Protein AF-A0A7C4QU54-F1 (afdb_monomer_lite)

Sequence (61 aa):
MTEQDLRDVFDGGRRKASRKVLVADLVSRGFAEPTAYRALSKGGKFADFIQEDDGLLSWKG

Structure (mmCIF, N/CA/C/O backbone):
data_AF-A0A7C4QU54-F1
#
_entry.id   AF-A0A7C4QU54-F1
#
loop_
_atom_site.group_PDB
_atom_site.id
_atom_site.type_symbol
_atom_site.label_atom_id
_atom_site.label_alt_id
_atom_site.label_comp_id
_atom_site.label_asym_id
_atom_site.label_entity_id
_atom_site.label_seq_id
_atom_site.pdbx_PDB_ins_code
_atom_site.Cartn_x
_atom_site.Cartn_y
_atom_site.Cartn_z
_atom_site.occupancy
_atom_site.B_iso_or_equiv
_atom_site.auth_seq_id
_atom_site.auth_comp_id
_atom_site.auth_asym_id
_atom_site.auth_atom_id
_atom_site.pdbx_PDB_model_num
ATOM 1 N N . MET A 1 1 ? 3.341 3.260 -10.760 1.00 83.94 1 MET A N 1
ATOM 2 C CA . MET A 1 1 ? 2.605 3.052 -9.504 1.00 83.94 1 MET A CA 1
ATOM 3 C C . MET A 1 1 ? 2.007 4.368 -9.056 1.00 83.94 1 MET A C 1
ATOM 5 O O . MET A 1 1 ? 2.716 5.366 -8.916 1.00 83.94 1 MET A O 1
ATOM 9 N N . THR A 1 2 ? 0.700 4.341 -8.889 1.00 89.75 2 THR A N 1
ATOM 10 C CA . THR A 1 2 ? -0.195 5.444 -8.565 1.00 89.75 2 THR A CA 1
ATOM 11 C C . THR A 1 2 ? -0.868 5.183 -7.218 1.00 89.75 2 THR A C 1
ATOM 13 O O . THR A 1 2 ? -0.703 4.114 -6.631 1.00 89.75 2 THR A O 1
ATOM 16 N N . GLU A 1 3 ? -1.618 6.165 -6.725 1.00 90.06 3 GLU A N 1
ATOM 17 C CA . GLU A 1 3 ? -2.456 5.993 -5.536 1.00 90.06 3 GLU A CA 1
ATOM 18 C C . GLU A 1 3 ? -3.517 4.906 -5.758 1.00 90.06 3 GLU A C 1
ATOM 20 O O . GLU A 1 3 ? -3.692 4.041 -4.905 1.00 90.06 3 GLU A O 1
ATOM 25 N N . GLN A 1 4 ? -4.151 4.890 -6.937 1.00 88.62 4 GLN A N 1
ATOM 26 C CA . GLN A 1 4 ? -5.172 3.904 -7.293 1.00 88.62 4 GLN A CA 1
ATOM 27 C C . GLN A 1 4 ? -4.613 2.476 -7.299 1.00 88.62 4 GLN A C 1
ATOM 29 O O . GLN A 1 4 ? -5.235 1.588 -6.727 1.00 88.62 4 GLN A O 1
ATOM 34 N N . ASP A 1 5 ? -3.408 2.262 -7.847 1.00 90.31 5 ASP A N 1
ATOM 35 C CA . ASP A 1 5 ? -2.751 0.942 -7.830 1.00 90.31 5 ASP A CA 1
ATOM 36 C C . ASP A 1 5 ? -2.610 0.396 -6.401 1.00 90.31 5 ASP A C 1
ATOM 38 O O . ASP A 1 5 ? -2.790 -0.795 -6.143 1.00 90.31 5 ASP A O 1
ATOM 42 N N . LEU A 1 6 ? -2.272 1.289 -5.469 1.00 90.38 6 LEU A N 1
ATOM 43 C CA . LEU A 1 6 ? -2.119 0.982 -4.056 1.00 90.38 6 LEU A CA 1
ATOM 44 C C . LEU A 1 6 ? -3.475 0.747 -3.391 1.00 90.38 6 LEU A C 1
ATOM 46 O O . LEU A 1 6 ? -3.672 -0.266 -2.726 1.00 90.38 6 LEU A O 1
ATOM 50 N N . ARG A 1 7 ? -4.444 1.630 -3.617 1.00 90.81 7 ARG A N 1
ATOM 51 C CA . ARG A 1 7 ? -5.804 1.476 -3.100 1.00 90.81 7 ARG A CA 1
ATOM 52 C C . ARG A 1 7 ? -6.450 0.164 -3.555 1.00 90.81 7 ARG A C 1
ATOM 54 O O . ARG A 1 7 ? -7.132 -0.488 -2.765 1.00 90.81 7 ARG A O 1
ATOM 61 N N . ASP A 1 8 ? -6.188 -0.266 -4.785 1.00 91.69 8 ASP A N 1
ATOM 62 C CA . ASP A 1 8 ? -6.697 -1.522 -5.333 1.00 91.69 8 ASP A CA 1
ATOM 63 C C . ASP A 1 8 ? -6.089 -2.758 -4.655 1.00 91.69 8 ASP A C 1
ATOM 65 O O . ASP A 1 8 ? -6.796 -3.748 -4.464 1.00 91.69 8 ASP A O 1
ATOM 69 N N . VAL A 1 9 ? -4.804 -2.744 -4.262 1.00 92.50 9 VAL A N 1
ATOM 70 C CA . VAL A 1 9 ? -4.231 -3.870 -3.486 1.00 92.50 9 VAL A CA 1
ATOM 71 C C . VAL A 1 9 ? -4.799 -3.941 -2.064 1.00 92.50 9 VAL A C 1
ATOM 73 O O . VAL A 1 9 ? -4.864 -5.024 -1.476 1.00 92.50 9 VAL A O 1
ATOM 76 N N . PHE A 1 10 ? -5.306 -2.815 -1.554 1.00 92.75 10 PHE A N 1
ATOM 77 C CA . PHE A 1 10 ? -6.096 -2.728 -0.325 1.00 92.75 10 PHE A CA 1
ATOM 78 C C . PHE A 1 10 ? -7.612 -2.944 -0.535 1.00 92.75 10 PHE A C 1
ATOM 80 O O . PHE A 1 10 ? -8.392 -2.647 0.372 1.00 92.75 10 PHE A O 1
ATOM 87 N N . ASP A 1 11 ? -8.056 -3.462 -1.689 1.00 90.38 11 ASP A N 1
ATOM 88 C CA . ASP A 1 11 ? -9.479 -3.692 -2.013 1.00 90.38 11 ASP A CA 1
ATOM 89 C C . ASP A 1 11 ? -10.358 -2.444 -1.779 1.00 90.38 11 ASP A C 1
ATOM 91 O O . ASP A 1 11 ? -11.345 -2.445 -1.032 1.00 90.38 11 ASP A O 1
ATOM 95 N N . GLY A 1 12 ? -9.924 -1.312 -2.340 1.00 84.00 12 GLY A N 1
ATOM 96 C CA . GLY A 1 12 ? -10.622 -0.033 -2.195 1.00 84.00 12 GLY A CA 1
ATOM 97 C C . GLY A 1 12 ? -10.455 0.628 -0.821 1.00 84.00 12 GLY A C 1
ATOM 98 O O . GLY A 1 12 ? -11.018 1.702 -0.606 1.00 84.00 12 GLY A O 1
ATOM 99 N N . GLY A 1 13 ? -9.683 0.007 0.078 1.00 84.44 13 GLY A N 1
ATOM 100 C CA . GLY A 1 13 ? -9.449 0.411 1.464 1.00 84.44 13 GLY A CA 1
ATOM 101 C C . GLY A 1 13 ? -10.137 -0.467 2.516 1.00 84.44 13 GLY A C 1
ATOM 102 O O . GLY A 1 13 ? -10.066 -0.171 3.705 1.00 84.44 13 GLY A O 1
ATOM 103 N N . ARG A 1 14 ? -10.783 -1.565 2.104 1.00 85.88 14 ARG A N 1
ATOM 104 C CA . ARG A 1 14 ? -11.486 -2.497 3.007 1.00 85.88 14 ARG A CA 1
ATOM 105 C C . ARG A 1 14 ? -10.585 -3.588 3.583 1.00 85.88 14 ARG A C 1
ATOM 107 O O . ARG A 1 14 ? -10.957 -4.245 4.553 1.00 85.88 14 ARG A O 1
ATOM 114 N N . ARG A 1 15 ? -9.410 -3.807 2.988 1.00 91.44 15 ARG A N 1
ATOM 115 C CA . ARG A 1 15 ? -8.493 -4.892 3.353 1.00 91.44 15 ARG A CA 1
ATOM 116 C C . ARG A 1 15 ? -7.380 -4.407 4.276 1.00 91.44 15 ARG A C 1
ATOM 118 O O . ARG A 1 15 ? -6.758 -3.375 4.031 1.00 91.44 15 ARG A O 1
ATOM 125 N N . LYS A 1 16 ? -7.061 -5.229 5.281 1.00 93.31 16 LYS A N 1
ATOM 126 C CA . LYS A 1 16 ? -5.808 -5.159 6.042 1.00 93.31 16 LYS A CA 1
ATOM 127 C C . LYS A 1 16 ? -4.956 -6.383 5.719 1.00 93.31 16 LYS A C 1
ATOM 129 O O . LYS A 1 16 ? -5.475 -7.497 5.695 1.00 93.31 16 LYS A O 1
ATOM 134 N N . ALA A 1 17 ? -3.671 -6.197 5.439 1.00 94.56 17 ALA A N 1
ATOM 135 C CA . ALA A 1 17 ? -2.777 -7.298 5.087 1.00 94.56 17 ALA A CA 1
ATOM 136 C C . ALA A 1 17 ? -1.331 -6.996 5.482 1.00 94.56 17 ALA A C 1
ATOM 138 O O . ALA A 1 17 ? -0.929 -5.841 5.600 1.00 94.56 17 ALA A O 1
ATOM 139 N N . SER A 1 18 ? -0.525 -8.041 5.668 1.00 94.56 18 SER A N 1
ATOM 140 C CA . SER A 1 18 ? 0.898 -7.854 5.941 1.00 94.56 18 SER A CA 1
ATOM 141 C C . SER A 1 18 ? 1.606 -7.239 4.734 1.00 94.56 18 SER A C 1
ATOM 143 O O . SER A 1 18 ? 1.226 -7.444 3.576 1.00 94.56 18 SER A O 1
ATOM 145 N N . ARG A 1 19 ? 2.704 -6.528 5.001 1.00 93.69 19 ARG A N 1
ATOM 146 C CA . ARG A 1 19 ? 3.557 -5.944 3.959 1.00 93.69 19 ARG A CA 1
ATOM 147 C C . ARG A 1 19 ? 3.960 -6.966 2.897 1.00 93.69 19 ARG A C 1
ATOM 149 O O . ARG A 1 19 ? 3.901 -6.658 1.716 1.00 93.69 19 ARG A O 1
ATOM 156 N N . LYS A 1 20 ? 4.328 -8.183 3.310 1.00 94.06 20 LYS A N 1
ATOM 157 C CA . LYS A 1 20 ? 4.751 -9.257 2.399 1.00 94.06 20 LYS A CA 1
ATOM 158 C C . LYS A 1 20 ? 3.662 -9.610 1.382 1.00 94.06 20 LYS A C 1
ATOM 160 O O . LYS A 1 20 ? 3.966 -9.777 0.207 1.00 94.06 20 LYS A O 1
ATOM 165 N N . VAL A 1 21 ? 2.409 -9.691 1.828 1.00 95.38 21 VAL A N 1
ATOM 166 C CA . VAL A 1 21 ? 1.266 -10.002 0.958 1.00 95.38 21 VAL A CA 1
ATOM 167 C C . VAL A 1 21 ? 1.032 -8.874 -0.045 1.00 95.38 21 VAL A C 1
ATOM 169 O O . VAL A 1 21 ? 0.933 -9.125 -1.239 1.00 95.38 21 VAL A O 1
ATOM 172 N N . LEU A 1 22 ? 1.028 -7.623 0.416 1.00 94.94 22 LEU A N 1
ATOM 173 C CA . LEU A 1 22 ? 0.799 -6.466 -0.455 1.00 94.94 22 LEU A CA 1
ATOM 174 C C . LEU A 1 22 ? 1.938 -6.253 -1.461 1.00 94.94 22 LEU A C 1
ATOM 176 O O . LEU A 1 22 ? 1.688 -5.870 -2.600 1.00 94.94 22 LEU A O 1
ATOM 180 N N . VAL A 1 23 ? 3.185 -6.535 -1.069 1.00 95.25 23 VAL A N 1
ATOM 181 C CA . VAL A 1 23 ? 4.323 -6.546 -1.998 1.00 95.25 23 VAL A CA 1
ATOM 182 C C . VAL A 1 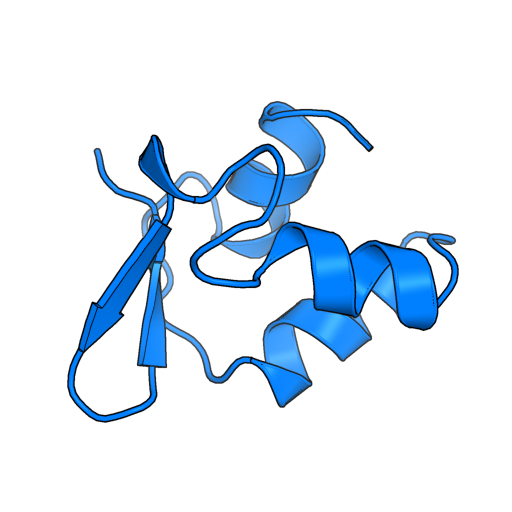23 ? 4.119 -7.611 -3.073 1.00 95.25 23 VAL A C 1
ATOM 184 O O . VAL A 1 23 ? 4.273 -7.299 -4.249 1.00 95.25 23 VAL A O 1
ATOM 187 N N . ALA A 1 24 ? 3.741 -8.837 -2.700 1.00 96.00 24 ALA A N 1
ATOM 188 C CA . ALA A 1 24 ? 3.492 -9.909 -3.664 1.00 96.00 24 ALA A CA 1
ATOM 189 C C . ALA A 1 24 ? 2.354 -9.560 -4.644 1.00 96.00 24 ALA A C 1
ATOM 191 O O . ALA A 1 24 ? 2.476 -9.826 -5.842 1.00 96.00 24 ALA A O 1
ATOM 192 N N . ASP A 1 25 ? 1.295 -8.902 -4.164 1.00 95.12 25 ASP A N 1
ATOM 193 C CA . ASP A 1 25 ? 0.187 -8.436 -5.005 1.00 95.12 25 ASP A CA 1
ATOM 194 C C . ASP A 1 25 ? 0.642 -7.347 -5.993 1.00 95.12 25 ASP A C 1
ATOM 196 O O . ASP A 1 25 ? 0.291 -7.391 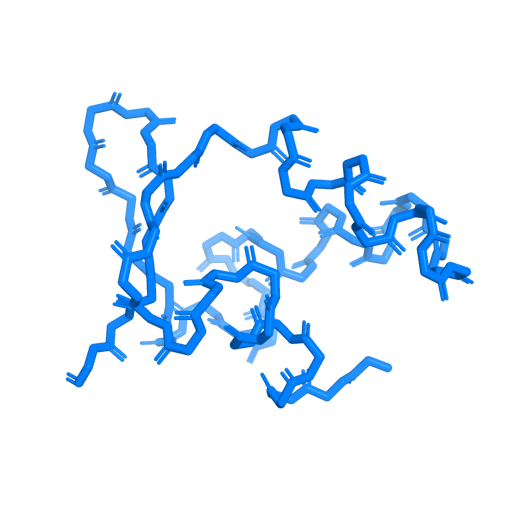-7.172 1.00 95.12 25 ASP A O 1
ATOM 200 N N . LEU A 1 26 ? 1.470 -6.393 -5.553 1.00 94.56 26 LEU A N 1
ATOM 201 C CA . LEU A 1 26 ? 2.050 -5.368 -6.431 1.00 94.56 26 LEU A CA 1
ATOM 202 C C . LEU A 1 26 ? 3.016 -5.975 -7.461 1.00 94.56 26 LEU A C 1
ATOM 204 O O . LEU A 1 26 ? 2.989 -5.597 -8.631 1.00 94.56 26 LEU A O 1
ATOM 208 N N . VAL A 1 27 ? 3.841 -6.942 -7.058 1.00 96.06 27 VAL A N 1
ATOM 209 C CA . VAL A 1 27 ? 4.754 -7.643 -7.974 1.00 96.06 27 VAL A CA 1
ATOM 210 C C . VAL A 1 27 ? 3.976 -8.442 -9.020 1.00 96.06 27 VAL A C 1
ATOM 212 O O . VAL A 1 27 ? 4.298 -8.372 -10.204 1.00 96.06 27 VAL A O 1
ATOM 215 N N . SER A 1 28 ? 2.891 -9.110 -8.622 1.00 94.94 28 SER A N 1
ATOM 216 C CA . SER A 1 28 ? 2.009 -9.844 -9.544 1.00 94.94 28 SER A CA 1
ATOM 217 C C . SER A 1 28 ? 1.305 -8.930 -10.556 1.00 94.94 28 SER A C 1
ATOM 219 O O . SER A 1 28 ? 0.924 -9.380 -11.632 1.00 94.94 28 SER A O 1
ATOM 221 N N . ARG A 1 29 ? 1.171 -7.633 -10.246 1.00 93.12 29 ARG A N 1
ATOM 222 C CA . ARG A 1 29 ? 0.669 -6.591 -11.161 1.00 93.12 29 ARG A CA 1
ATOM 223 C C . ARG A 1 29 ? 1.752 -5.999 -12.076 1.00 93.12 29 ARG A C 1
ATOM 225 O O . ARG A 1 29 ? 1.456 -5.106 -12.863 1.00 93.12 29 ARG A O 1
ATOM 232 N N . GLY A 1 30 ? 2.995 -6.477 -11.984 1.00 95.06 30 GLY A N 1
ATOM 233 C CA . GLY A 1 30 ? 4.112 -6.060 -12.838 1.00 95.06 30 GLY A CA 1
ATOM 234 C C . GLY A 1 30 ? 5.009 -4.968 -12.249 1.00 95.06 30 GLY A C 1
ATOM 235 O O . GLY A 1 30 ? 5.867 -4.439 -12.957 1.00 95.06 30 GLY A O 1
ATOM 236 N N . PHE A 1 31 ? 4.854 -4.609 -10.970 1.00 94.44 31 PHE A N 1
ATOM 237 C CA . PHE A 1 31 ? 5.771 -3.671 -10.319 1.00 94.44 31 PHE A CA 1
ATOM 238 C C . PHE A 1 31 ? 7.044 -4.376 -9.840 1.00 94.44 31 PHE A C 1
ATOM 240 O O . PHE A 1 31 ? 7.004 -5.478 -9.303 1.00 94.44 31 PHE A O 1
ATOM 247 N N . ALA A 1 32 ? 8.195 -3.713 -9.974 1.00 95.19 32 ALA A N 1
ATOM 248 C CA . ALA A 1 32 ? 9.440 -4.227 -9.413 1.00 95.19 32 ALA A CA 1
ATOM 249 C C . ALA A 1 32 ? 9.350 -4.312 -7.878 1.00 95.19 32 ALA A C 1
ATOM 251 O O . ALA A 1 32 ? 8.887 -3.373 -7.224 1.00 95.19 32 ALA A O 1
ATOM 252 N N . GLU A 1 33 ? 9.855 -5.400 -7.298 1.00 94.25 33 GLU A N 1
ATOM 253 C CA . GLU A 1 33 ? 9.813 -5.647 -5.851 1.00 94.25 33 GLU A CA 1
ATOM 254 C C . GLU A 1 33 ? 10.399 -4.492 -5.008 1.00 94.25 33 GLU A C 1
ATOM 256 O O . GLU A 1 33 ? 9.728 -4.053 -4.067 1.00 94.25 33 GLU A O 1
ATOM 261 N N . PRO A 1 34 ? 11.556 -3.882 -5.356 1.00 94.44 34 PRO A N 1
ATOM 262 C CA . PRO A 1 34 ? 12.070 -2.726 -4.617 1.00 94.44 34 PRO A CA 1
ATOM 263 C C . PRO A 1 34 ? 11.116 -1.525 -4.642 1.00 94.44 34 PRO A C 1
ATOM 265 O O . PRO A 1 34 ? 11.005 -0.789 -3.659 1.00 94.44 34 PRO A O 1
ATOM 268 N N . THR A 1 35 ? 10.404 -1.329 -5.755 1.00 93.62 35 THR A N 1
ATOM 269 C CA . THR A 1 35 ? 9.409 -0.262 -5.902 1.00 93.62 35 THR A CA 1
ATOM 270 C C . THR A 1 35 ? 8.191 -0.539 -5.024 1.00 93.62 35 THR A C 1
ATOM 272 O O . THR A 1 35 ? 7.747 0.371 -4.328 1.00 93.62 35 THR A O 1
ATOM 275 N N . ALA A 1 36 ? 7.698 -1.781 -4.989 1.00 94.06 36 ALA A N 1
ATOM 276 C CA . ALA A 1 36 ? 6.584 -2.192 -4.133 1.00 94.06 36 ALA A CA 1
ATOM 277 C C . ALA A 1 36 ? 6.915 -2.049 -2.635 1.00 94.06 36 ALA A C 1
ATOM 279 O O . ALA A 1 36 ? 6.121 -1.514 -1.861 1.00 94.06 36 ALA A O 1
ATOM 280 N N . TYR A 1 37 ? 8.123 -2.438 -2.216 1.00 93.19 37 TYR A N 1
ATOM 281 C CA . TYR A 1 37 ? 8.579 -2.238 -0.837 1.00 93.19 37 TYR A CA 1
ATOM 282 C C . TYR A 1 37 ? 8.646 -0.758 -0.454 1.00 93.19 37 TYR A C 1
ATOM 284 O O . TYR A 1 37 ? 8.158 -0.367 0.613 1.00 93.19 37 TYR A O 1
ATOM 292 N N . ARG A 1 38 ? 9.225 0.082 -1.323 1.00 92.50 38 ARG A N 1
ATOM 293 C CA . ARG A 1 38 ? 9.278 1.537 -1.108 1.00 92.50 38 ARG A CA 1
ATOM 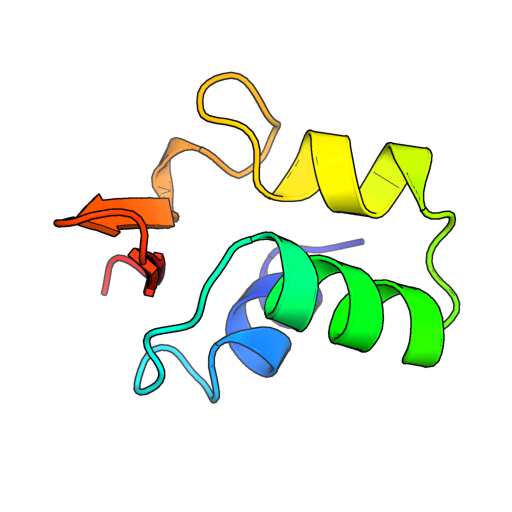294 C C . ARG A 1 38 ? 7.882 2.158 -1.054 1.00 92.50 38 ARG A C 1
ATOM 296 O O . ARG A 1 38 ? 7.668 3.043 -0.234 1.00 92.50 38 ARG A O 1
ATOM 303 N N . ALA A 1 39 ? 6.941 1.672 -1.864 1.00 91.94 39 ALA A N 1
ATOM 304 C CA . ALA A 1 39 ? 5.545 2.112 -1.886 1.00 91.94 39 ALA A CA 1
ATOM 305 C C . ALA A 1 39 ? 4.871 2.048 -0.516 1.00 91.94 39 ALA A C 1
ATOM 307 O O . ALA A 1 39 ? 4.219 2.994 -0.092 1.00 91.94 39 ALA A O 1
ATOM 308 N N . LEU A 1 40 ? 5.054 0.910 0.154 1.00 91.75 40 LEU A N 1
ATOM 309 C CA . LEU A 1 40 ? 4.372 0.548 1.392 1.00 91.75 40 LEU A CA 1
ATOM 310 C C . LEU A 1 40 ? 5.129 1.030 2.640 1.00 91.75 40 LEU A C 1
ATOM 312 O O . LEU A 1 40 ? 4.739 0.738 3.769 1.00 91.75 40 LEU A O 1
ATOM 316 N N . SER A 1 41 ? 6.297 1.654 2.479 1.00 89.69 41 SER A N 1
ATOM 317 C CA . SER A 1 41 ? 7.163 2.073 3.590 1.00 89.69 41 SER A CA 1
ATOM 318 C C . SER A 1 41 ? 6.651 3.349 4.261 1.00 89.69 41 SER A C 1
ATOM 320 O O . SER A 1 41 ? 6.127 4.230 3.590 1.00 89.69 41 SER A O 1
ATOM 322 N N . LYS A 1 42 ? 6.868 3.486 5.579 1.00 80.81 42 LYS A N 1
ATOM 323 C CA . LYS A 1 42 ? 6.440 4.657 6.378 1.00 80.81 42 LYS A CA 1
ATOM 324 C C . LYS A 1 42 ? 7.084 5.990 5.951 1.00 80.81 42 LYS A C 1
ATOM 326 O O . LYS A 1 42 ? 6.605 7.037 6.350 1.00 80.81 42 LYS A O 1
ATOM 331 N N . GLY A 1 43 ? 8.148 5.955 5.145 1.00 81.06 43 GLY A N 1
ATOM 332 C CA . GLY A 1 43 ? 8.757 7.131 4.499 1.00 81.06 43 GLY A CA 1
ATOM 333 C C . GLY A 1 43 ? 8.628 7.122 2.973 1.00 81.06 43 GLY A C 1
ATOM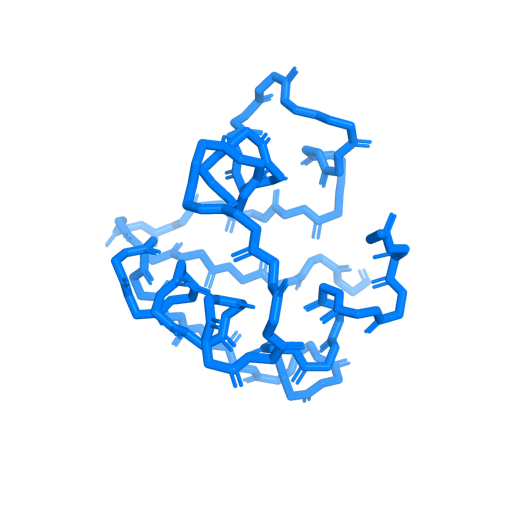 334 O O . GLY A 1 43 ? 9.373 7.806 2.278 1.00 81.06 43 GLY A O 1
ATOM 335 N N . GLY A 1 44 ? 7.760 6.264 2.437 1.00 83.44 44 GLY A N 1
ATOM 336 C CA . GLY A 1 44 ? 7.491 6.169 1.011 1.00 83.44 44 GLY A CA 1
ATOM 337 C C . GLY A 1 44 ? 6.544 7.264 0.530 1.00 83.44 44 GLY A C 1
ATOM 338 O O . GLY A 1 44 ? 5.880 7.932 1.316 1.00 83.44 44 GLY A O 1
ATOM 339 N N . LYS A 1 45 ? 6.417 7.380 -0.794 1.00 86.06 45 LYS A N 1
ATOM 340 C CA . LYS A 1 45 ? 5.534 8.347 -1.468 1.00 86.06 45 LYS A CA 1
ATOM 341 C C . LYS A 1 45 ? 4.068 8.304 -0.994 1.00 86.06 45 LYS A C 1
ATOM 343 O O . LYS A 1 45 ? 3.367 9.293 -1.138 1.00 86.06 45 LYS A O 1
ATOM 348 N N . PHE A 1 46 ? 3.610 7.166 -0.472 1.00 88.94 46 PHE A N 1
ATOM 349 C CA . PHE A 1 46 ? 2.214 6.929 -0.093 1.00 88.94 46 PHE A CA 1
ATOM 350 C C . PHE A 1 46 ? 2.026 6.711 1.414 1.00 88.94 46 PHE A C 1
ATOM 352 O O . PHE A 1 46 ? 0.988 6.210 1.836 1.00 88.94 46 PHE A O 1
ATOM 359 N N . ALA A 1 47 ? 3.025 7.064 2.229 1.00 88.56 47 ALA A N 1
ATOM 360 C CA . ALA A 1 47 ? 2.985 6.862 3.675 1.00 88.56 47 ALA A CA 1
ATOM 361 C C . ALA A 1 47 ? 1.771 7.533 4.344 1.00 88.56 47 ALA A C 1
ATOM 363 O O . ALA A 1 47 ? 1.196 6.980 5.282 1.00 88.56 47 ALA A O 1
ATOM 364 N N . A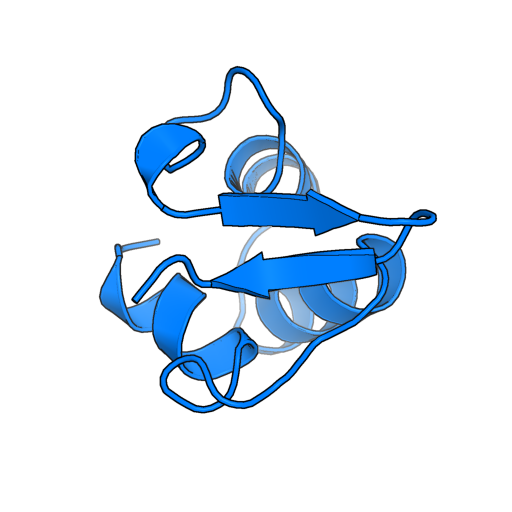SP A 1 48 ? 1.333 8.680 3.824 1.00 90.38 48 ASP A N 1
ATOM 365 C CA . ASP A 1 48 ? 0.186 9.413 4.366 1.00 90.38 48 ASP A CA 1
ATOM 366 C C . ASP A 1 48 ? -1.139 8.664 4.200 1.00 90.38 48 ASP A C 1
ATOM 368 O O . ASP A 1 48 ? -2.025 8.829 5.034 1.00 90.38 48 ASP A O 1
ATOM 372 N N . PHE A 1 49 ? -1.240 7.775 3.207 1.00 90.12 49 PHE A N 1
ATOM 373 C CA . PHE A 1 49 ? -2.430 6.968 2.918 1.00 90.12 49 PHE A CA 1
ATOM 374 C C . PHE A 1 49 ? -2.402 5.580 3.553 1.00 90.12 49 PHE A C 1
ATOM 376 O O . PHE A 1 49 ? -3.373 4.837 3.453 1.00 90.12 49 PHE A O 1
ATO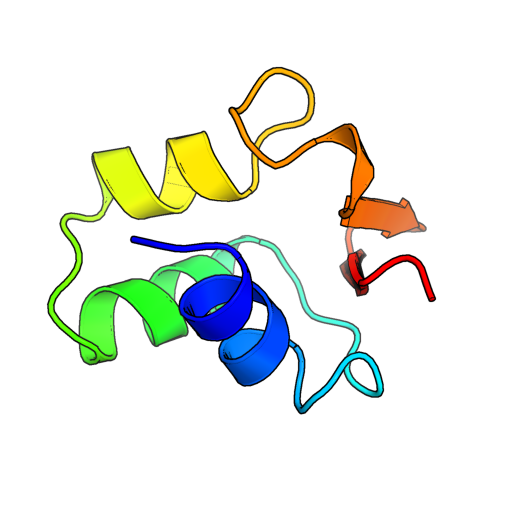M 383 N N . ILE A 1 50 ? -1.297 5.192 4.187 1.00 91.75 50 ILE A N 1
ATOM 384 C CA . ILE A 1 50 ? -1.135 3.854 4.753 1.00 91.75 50 ILE A CA 1
ATOM 385 C C . ILE A 1 50 ? -1.033 3.972 6.271 1.00 91.75 50 ILE A C 1
ATOM 387 O O . ILE A 1 50 ? -0.293 4.793 6.816 1.00 91.75 50 ILE A O 1
ATOM 391 N N . GLN A 1 51 ? -1.786 3.134 6.971 1.00 91.94 51 GLN A N 1
ATOM 392 C CA . GLN A 1 51 ? -1.658 2.931 8.406 1.00 91.94 51 GLN A CA 1
ATOM 393 C C . GLN A 1 51 ? -1.135 1.525 8.675 1.00 91.94 51 GLN A C 1
ATOM 395 O O . GLN A 1 51 ? -1.547 0.570 8.020 1.00 91.94 51 GLN A O 1
ATOM 400 N N . GLU A 1 52 ? -0.239 1.412 9.652 1.00 92.31 52 GLU A N 1
ATOM 401 C CA . GLU A 1 52 ? 0.258 0.137 10.162 1.00 92.31 52 GLU A CA 1
ATOM 402 C C . GLU A 1 52 ? -0.259 -0.060 11.588 1.00 92.31 52 GLU A C 1
ATOM 404 O O . GLU A 1 52 ? -0.057 0.814 12.431 1.00 92.31 52 GLU A O 1
ATOM 409 N N . ASP A 1 53 ? -0.927 -1.183 11.831 1.00 89.88 53 ASP A N 1
ATOM 410 C CA . ASP A 1 53 ? -1.508 -1.572 13.115 1.00 89.88 53 ASP A CA 1
ATOM 411 C C . ASP A 1 53 ? -1.260 -3.069 13.324 1.00 89.88 53 ASP A C 1
ATOM 413 O O . ASP A 1 53 ? -1.560 -3.873 12.441 1.00 89.88 53 ASP A O 1
ATOM 417 N N . ASP A 1 54 ? -0.626 -3.426 14.441 1.00 89.81 54 ASP A N 1
ATOM 418 C CA . ASP A 1 54 ? -0.251 -4.807 14.791 1.00 89.81 54 ASP A CA 1
ATOM 419 C C . ASP A 1 54 ? 0.453 -5.593 13.654 1.00 89.81 54 ASP A C 1
ATOM 421 O O . ASP A 1 54 ? 0.169 -6.752 13.360 1.00 89.81 54 ASP A O 1
ATOM 425 N N . GLY A 1 55 ? 1.359 -4.924 12.925 1.00 87.44 55 GLY A N 1
ATOM 426 C CA . GLY A 1 55 ? 2.105 -5.518 11.803 1.00 87.44 55 GLY A CA 1
ATOM 427 C C . GLY A 1 55 ? 1.308 -5.691 10.499 1.00 87.44 55 GLY A C 1
ATOM 428 O O . GLY A 1 55 ? 1.857 -6.162 9.494 1.00 87.44 55 GLY A O 1
ATOM 429 N N . LEU A 1 56 ? 0.041 -5.275 10.474 1.00 93.38 56 LEU A N 1
ATOM 430 C CA . LEU A 1 56 ? -0.799 -5.227 9.283 1.00 93.38 56 LEU A CA 1
ATOM 431 C C . LEU A 1 56 ? -0.861 -3.807 8.726 1.00 93.38 56 LEU A C 1
ATOM 433 O O . LEU A 1 56 ? -0.970 -2.830 9.459 1.00 93.38 56 LEU A O 1
ATOM 437 N N . LEU A 1 57 ? -0.820 -3.698 7.403 1.00 94.12 57 LEU A N 1
ATOM 438 C CA . LEU A 1 57 ? -1.032 -2.451 6.685 1.00 94.12 57 LEU A CA 1
ATOM 439 C C . LEU A 1 57 ? -2.491 -2.342 6.257 1.00 94.12 57 LEU A C 1
ATOM 441 O O . LEU A 1 57 ? -3.116 -3.334 5.873 1.00 94.12 57 LEU A O 1
ATOM 445 N N . SER A 1 58 ? -3.009 -1.122 6.271 1.00 93.31 58 SER A N 1
ATOM 446 C CA . SER A 1 58 ? -4.352 -0.771 5.820 1.00 93.31 58 SER A CA 1
ATOM 447 C C . SER A 1 58 ? -4.350 0.594 5.143 1.00 93.31 58 SER A C 1
ATOM 449 O O . SER A 1 58 ? -3.472 1.419 5.409 1.00 93.31 58 SER A O 1
ATOM 451 N N . TRP A 1 59 ? -5.318 0.823 4.260 1.00 92.31 59 TRP A N 1
ATOM 452 C CA . TRP A 1 59 ? -5.527 2.130 3.645 1.00 92.31 59 TRP A CA 1
ATOM 453 C C . TRP A 1 59 ? -6.235 3.063 4.630 1.00 92.31 59 TRP A C 1
ATOM 455 O O . TRP A 1 59 ? -7.238 2.677 5.232 1.00 92.31 59 TRP A O 1
ATOM 465 N N . LYS A 1 60 ? -5.734 4.286 4.781 1.00 84.94 60 LYS A N 1
ATOM 466 C CA . LYS A 1 60 ? -6.413 5.359 5.507 1.00 84.94 60 LYS A CA 1
ATOM 467 C C . LYS A 1 60 ? -7.540 5.888 4.623 1.00 84.94 60 LYS A C 1
ATOM 469 O O . LYS A 1 60 ? -7.289 6.335 3.504 1.00 84.94 60 LYS A O 1
ATOM 474 N N . GLY A 1 61 ? -8.767 5.743 5.113 1.00 68.88 61 GLY A N 1
ATOM 475 C CA . GLY A 1 61 ? -9.980 6.276 4.490 1.00 68.88 61 GLY A CA 1
ATOM 476 C C . GLY A 1 61 ? -10.147 7.761 4.747 1.00 68.88 61 GLY A C 1
ATOM 477 O O . GLY A 1 61 ? -9.785 8.196 5.863 1.00 68.88 61 GLY A O 1
#

Foldseek 3Di:
DDPVLLCVLQVVFVRKAALVSSLVVSVVVPDDSVLSSLCQDCPHPCVVQWDADPRIITGDD

Secondary structure (DSSP, 8-state):
--HHHHHHHTGGGT-EEEHHHHHHHHHHTT--HHHHHHHTSTTSTTGGGEEEETTEEEE--

pLDDT: mean 90.85, std 4.69, range [68.88, 96.06]

Radius of gyration: 10.01 Å; chains: 1; bounding box: 24×19×28 Å